Protein AF-A0A5J4R047-F1 (afdb_monomer_lite)

Organism: NCBI:txid433724

Structure (mmCIF, N/CA/C/O backbone):
data_AF-A0A5J4R047-F1
#
_entry.id   AF-A0A5J4R047-F1
#
loop_
_atom_site.group_PDB
_atom_site.id
_atom_site.type_symbol
_atom_site.label_atom_id
_atom_site.label_alt_id
_atom_site.label_comp_id
_atom_site.label_asym_id
_atom_site.label_entity_id
_atom_site.label_seq_id
_atom_site.pdbx_PDB_ins_code
_atom_site.Cartn_x
_atom_site.Cartn_y
_atom_site.Cartn_z
_atom_site.occupancy
_atom_site.B_iso_or_equiv
_atom_site.auth_seq_id
_atom_site.auth_comp_id
_atom_site.auth_asym_id
_atom_site.auth_atom_id
_atom_site.pdbx_PDB_model_num
ATOM 1 N N . MET A 1 1 ? -0.265 -1.337 1.050 1.00 85.62 1 MET A N 1
ATOM 2 C CA . MET A 1 1 ? -0.929 -1.012 -0.230 1.00 85.62 1 MET A CA 1
ATOM 3 C C . MET A 1 1 ? -2.396 -0.629 -0.055 1.00 85.62 1 MET A C 1
ATOM 5 O O . MET A 1 1 ? -2.676 0.540 -0.241 1.00 85.62 1 MET A O 1
ATOM 9 N N . LEU A 1 2 ? -3.302 -1.533 0.349 1.00 88.31 2 LEU A N 1
ATOM 10 C CA . LEU A 1 2 ? -4.753 -1.265 0.485 1.00 88.31 2 LEU A CA 1
ATOM 11 C C . LEU A 1 2 ? -5.095 0.037 1.236 1.00 88.31 2 LEU A C 1
ATOM 13 O O . LEU A 1 2 ? -5.762 0.915 0.698 1.00 88.31 2 LEU A O 1
ATOM 17 N N . TYR A 1 3 ? -4.535 0.225 2.434 1.00 89.81 3 TYR A N 1
ATOM 18 C CA . TYR A 1 3 ? -4.683 1.485 3.175 1.00 89.81 3 TYR A CA 1
ATOM 19 C C . TYR A 1 3 ? -4.079 2.698 2.465 1.00 89.81 3 TYR A C 1
ATOM 21 O O . TYR A 1 3 ? -4.601 3.796 2.596 1.00 89.81 3 TYR A O 1
ATOM 29 N N . GLY A 1 4 ? -2.996 2.514 1.710 1.00 89.75 4 GLY A N 1
ATOM 30 C CA . GLY A 1 4 ? -2.408 3.576 0.897 1.00 89.75 4 GLY A CA 1
ATOM 31 C C . GLY A 1 4 ? -3.356 4.019 -0.218 1.00 89.75 4 GLY A C 1
ATOM 32 O O . GLY A 1 4 ? -3.561 5.214 -0.381 1.00 89.75 4 GLY A O 1
ATOM 33 N N . ILE A 1 5 ? -3.998 3.071 -0.910 1.00 89.94 5 ILE A N 1
ATOM 34 C CA . ILE A 1 5 ? -5.031 3.338 -1.927 1.00 89.94 5 ILE A CA 1
ATOM 35 C C . ILE A 1 5 ? -6.209 4.099 -1.305 1.00 89.94 5 ILE A C 1
ATOM 37 O O . ILE A 1 5 ? -6.639 5.116 -1.847 1.00 89.94 5 ILE A O 1
ATOM 41 N N . TYR A 1 6 ? -6.686 3.644 -0.142 1.00 90.94 6 TYR A N 1
ATOM 42 C CA . TYR A 1 6 ? -7.767 4.300 0.593 1.00 90.94 6 TYR A CA 1
ATOM 43 C C . TYR A 1 6 ? -7.405 5.738 1.005 1.00 90.94 6 TYR A C 1
ATOM 45 O O . TYR A 1 6 ? -8.148 6.672 0.711 1.00 90.94 6 TYR A O 1
ATOM 53 N N . VAL A 1 7 ? -6.235 5.946 1.622 1.00 90.62 7 VAL A N 1
ATOM 54 C CA . VAL A 1 7 ? -5.764 7.276 2.057 1.00 90.62 7 VAL A CA 1
ATOM 55 C C . VAL A 1 7 ? -5.534 8.211 0.870 1.00 90.62 7 VAL A C 1
ATOM 57 O O . VAL A 1 7 ? -5.830 9.399 0.961 1.00 90.62 7 VAL A O 1
ATOM 60 N N . ARG A 1 8 ? -5.030 7.687 -0.253 1.00 92.69 8 ARG A N 1
ATOM 61 C CA . ARG A 1 8 ? -4.796 8.460 -1.481 1.00 92.69 8 ARG A CA 1
ATOM 62 C C . ARG A 1 8 ? -6.053 8.657 -2.322 1.00 92.69 8 ARG A C 1
ATOM 64 O O . ARG A 1 8 ? -5.984 9.389 -3.302 1.00 92.69 8 ARG A O 1
ATOM 71 N N . ARG A 1 9 ? -7.188 8.064 -1.925 1.00 90.81 9 ARG A N 1
ATOM 72 C CA . ARG A 1 9 ? -8.502 8.282 -2.546 1.00 90.81 9 ARG A CA 1
ATOM 73 C C . ARG A 1 9 ? -8.501 7.974 -4.052 1.00 90.81 9 ARG A C 1
ATOM 75 O O . ARG A 1 9 ? -9.169 8.642 -4.831 1.00 90.81 9 ARG A O 1
ATOM 82 N N . CYS A 1 10 ? -7.755 6.946 -4.463 1.00 88.81 10 CYS A N 1
ATOM 83 C CA . CYS A 1 10 ? -7.503 6.653 -5.880 1.00 88.81 10 CYS A CA 1
ATOM 84 C C . CYS A 1 10 ? -8.673 5.988 -6.626 1.00 88.81 10 CYS A C 1
ATOM 86 O O . CYS A 1 10 ? -8.603 5.852 -7.842 1.00 88.81 10 CYS A O 1
ATOM 88 N N . LEU A 1 11 ? -9.711 5.525 -5.926 1.00 89.25 11 LEU A N 1
ATOM 89 C CA . LEU A 1 11 ? -10.801 4.732 -6.504 1.00 89.25 11 LEU A CA 1
ATOM 90 C C . LEU A 1 11 ? -12.159 5.382 -6.251 1.00 89.25 11 LEU A C 1
ATOM 92 O O . LEU A 1 11 ? -12.343 6.059 -5.238 1.00 89.25 11 LEU A O 1
ATOM 96 N N . ASN A 1 12 ? -13.094 5.147 -7.177 1.00 88.06 12 ASN A N 1
ATOM 97 C CA . ASN A 1 12 ? -14.461 5.676 -7.152 1.00 88.06 12 ASN A CA 1
ATOM 98 C C . ASN A 1 12 ? -14.507 7.190 -6.863 1.00 88.06 12 ASN A C 1
ATOM 100 O O . ASN A 1 12 ? -15.178 7.639 -5.939 1.00 88.06 12 ASN A O 1
ATOM 104 N N . ASN A 1 13 ? -13.685 7.977 -7.566 1.00 89.81 13 AS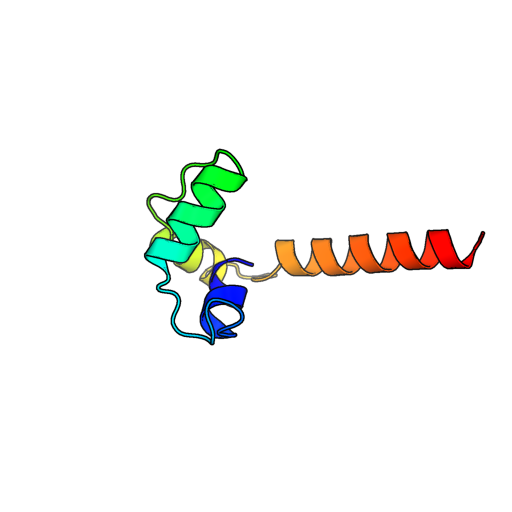N A N 1
ATOM 105 C CA . ASN A 1 13 ? -13.537 9.424 -7.348 1.00 89.81 13 ASN A CA 1
ATOM 106 C C . ASN A 1 13 ? -13.261 9.807 -5.874 1.00 89.81 13 ASN A C 1
ATOM 108 O O . ASN A 1 13 ? -13.686 10.857 -5.395 1.00 89.81 13 ASN A O 1
ATOM 112 N N . GLY A 1 14 ? -12.570 8.934 -5.136 1.00 88.12 14 GLY A N 1
ATOM 113 C CA . GLY A 1 14 ? -12.257 9.102 -3.718 1.00 88.12 14 GLY A CA 1
ATOM 114 C C . GLY A 1 14 ? -13.380 8.727 -2.751 1.00 88.12 14 GLY A C 1
ATOM 115 O O . GLY A 1 14 ? -13.204 8.836 -1.536 1.00 88.12 14 GLY A O 1
ATOM 116 N N . GLN A 1 15 ? -14.518 8.260 -3.249 1.00 92.12 15 GLN A N 1
ATOM 117 C CA . GLN A 1 15 ? -15.695 7.962 -2.435 1.00 92.12 15 GLN A CA 1
ATOM 118 C C . GLN A 1 15 ? -15.729 6.525 -1.918 1.00 92.12 15 GLN A C 1
ATOM 120 O O . GLN A 1 15 ? -16.573 6.215 -1.086 1.00 92.12 15 GLN A O 1
ATOM 125 N N . ILE A 1 16 ? -14.808 5.663 -2.363 1.00 93.44 16 ILE A N 1
ATOM 126 C CA . ILE A 1 16 ? -14.781 4.273 -1.910 1.00 93.44 16 ILE A CA 1
ATOM 127 C C . ILE A 1 16 ? -14.587 4.190 -0.392 1.00 93.44 16 ILE A C 1
ATOM 129 O O . ILE A 1 16 ? -13.712 4.848 0.192 1.00 93.44 16 ILE A O 1
ATOM 133 N N . GLU A 1 17 ? -15.390 3.352 0.251 1.00 92.06 17 GLU A N 1
ATOM 134 C CA . GLU A 1 17 ? -15.199 3.028 1.656 1.00 92.06 17 GLU A CA 1
ATOM 135 C C . GLU A 1 17 ? -14.093 1.985 1.824 1.00 92.06 17 GLU A C 1
ATOM 137 O O . GLU A 1 17 ? -13.863 1.129 0.971 1.00 92.06 17 GLU A O 1
ATOM 142 N N . LEU A 1 18 ? -13.408 2.009 2.969 1.00 89.88 18 LEU A N 1
ATOM 143 C CA . LEU A 1 18 ? -12.349 1.038 3.245 1.00 89.88 18 LEU A CA 1
ATOM 144 C C . LEU A 1 18 ? -12.869 -0.409 3.233 1.00 89.88 18 LEU A C 1
ATOM 146 O O . LEU A 1 18 ? -12.143 -1.309 2.818 1.00 89.88 18 LEU A O 1
ATOM 150 N N . LYS A 1 19 ? -14.107 -0.631 3.689 1.00 89.88 19 LYS A N 1
ATOM 151 C CA . LYS A 1 19 ? -14.732 -1.957 3.708 1.00 89.88 19 LYS A CA 1
ATOM 152 C C . LYS A 1 19 ? -15.018 -2.457 2.294 1.00 89.88 19 LYS A C 1
ATOM 154 O O . LYS A 1 19 ? -14.611 -3.558 1.958 1.00 89.88 19 LYS A O 1
ATOM 159 N N . GLU A 1 20 ? -15.625 -1.618 1.461 1.00 91.50 20 GLU A N 1
ATOM 160 C CA . GLU A 1 20 ? -15.880 -1.925 0.051 1.00 91.50 20 GLU A CA 1
ATOM 161 C C . GLU A 1 20 ? -14.576 -2.248 -0.693 1.00 91.50 20 GLU A C 1
ATOM 163 O O . GLU A 1 20 ? -14.484 -3.233 -1.424 1.00 91.50 20 GLU A O 1
ATOM 168 N N . LEU A 1 21 ? -13.524 -1.470 -0.429 1.00 91.19 21 LEU A N 1
ATOM 169 C CA . LEU A 1 21 ? -12.194 -1.729 -0.961 1.00 91.19 21 LEU A CA 1
ATOM 170 C C . LEU A 1 21 ? -11.626 -3.081 -0.484 1.00 91.19 21 LEU A C 1
ATOM 172 O O . LEU A 1 21 ? -11.012 -3.801 -1.272 1.00 91.19 21 LEU A O 1
ATOM 176 N N . ALA A 1 22 ? -11.812 -3.428 0.792 1.00 90.38 22 ALA A N 1
ATOM 177 C CA . ALA A 1 22 ? -11.384 -4.709 1.352 1.00 90.38 22 ALA A CA 1
ATOM 178 C C . ALA A 1 22 ? -12.126 -5.883 0.708 1.00 90.38 22 ALA A C 1
ATOM 180 O O . ALA A 1 22 ? -11.490 -6.854 0.315 1.00 90.38 22 ALA A O 1
ATOM 181 N N . ASP A 1 23 ? -13.444 -5.773 0.559 1.00 90.88 23 ASP A N 1
ATOM 182 C CA . ASP A 1 23 ? -14.285 -6.816 -0.027 1.00 90.88 23 ASP A CA 1
ATOM 183 C C . ASP A 1 23 ? -13.916 -7.038 -1.501 1.00 90.88 23 ASP A C 1
ATOM 185 O O . ASP A 1 23 ? -13.731 -8.176 -1.941 1.00 90.88 23 ASP A O 1
ATOM 189 N N . TYR A 1 24 ? -13.708 -5.952 -2.254 1.00 91.19 24 TYR A N 1
ATOM 190 C CA . TYR A 1 24 ? -13.271 -6.019 -3.647 1.00 91.19 24 TYR A CA 1
ATOM 191 C C . TYR A 1 24 ? -11.925 -6.741 -3.793 1.00 91.19 24 TYR A C 1
ATOM 193 O O . TYR A 1 24 ? -11.808 -7.702 -4.554 1.00 91.19 24 TYR A O 1
ATOM 201 N N . PHE A 1 25 ? -10.904 -6.313 -3.043 1.00 90.00 25 PHE A N 1
ATOM 202 C CA . PHE A 1 25 ? -9.575 -6.924 -3.118 1.00 90.00 25 PHE A CA 1
ATOM 203 C C . PHE A 1 25 ? -9.537 -8.338 -2.535 1.00 90.00 25 PHE A C 1
ATOM 205 O O . PHE A 1 25 ? -8.783 -9.168 -3.037 1.00 90.00 25 PHE A O 1
ATOM 212 N N . GLY A 1 26 ? -10.335 -8.621 -1.506 1.00 90.19 26 GLY A N 1
ATOM 213 C CA . GLY A 1 26 ? -10.444 -9.947 -0.906 1.00 90.19 26 GLY A CA 1
ATOM 214 C C . GLY A 1 26 ? -10.978 -10.962 -1.910 1.00 90.19 26 GLY A C 1
ATOM 215 O O . GLY A 1 26 ? -10.363 -12.006 -2.114 1.00 90.19 26 GLY A O 1
ATOM 216 N N . ASN A 1 27 ? -12.042 -10.604 -2.632 1.00 91.62 27 ASN A N 1
ATOM 217 C CA . ASN A 1 27 ? -12.580 -11.432 -3.710 1.00 91.62 27 ASN A CA 1
ATOM 218 C C . ASN A 1 27 ? -11.603 -11.549 -4.888 1.00 91.62 27 ASN A C 1
ATOM 220 O O . ASN A 1 27 ? -11.367 -12.648 -5.381 1.00 91.62 27 ASN A O 1
ATOM 224 N N . PHE A 1 28 ? -11.004 -10.434 -5.318 1.00 91.31 28 PHE A N 1
ATOM 225 C CA . PHE A 1 28 ? -10.087 -10.410 -6.463 1.00 91.31 28 PHE A CA 1
ATOM 226 C C . PHE A 1 28 ? -8.829 -11.262 -6.241 1.00 91.31 28 PHE A C 1
ATOM 228 O O . PHE A 1 28 ? -8.386 -11.963 -7.146 1.00 91.31 28 PHE A O 1
ATOM 235 N N . LEU A 1 29 ? -8.258 -11.214 -5.036 1.00 86.75 29 LEU A N 1
ATOM 236 C CA . LEU A 1 29 ? -7.051 -11.963 -4.677 1.00 86.75 29 LEU A CA 1
ATOM 237 C C . LEU A 1 29 ? -7.360 -13.335 -4.056 1.00 86.75 29 LEU A C 1
ATOM 239 O O . LEU A 1 29 ? -6.427 -14.074 -3.750 1.00 86.75 29 LEU A O 1
ATOM 243 N N . ASN A 1 30 ? -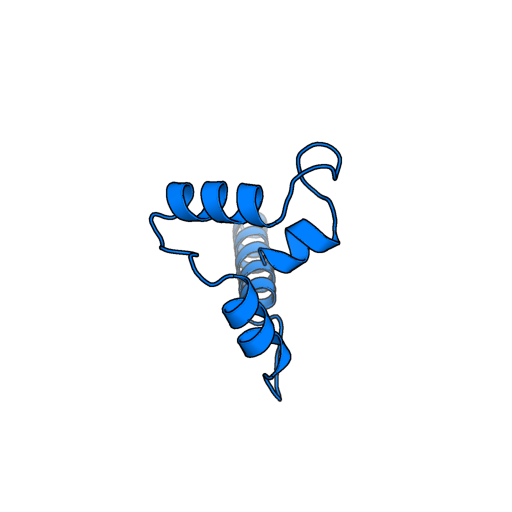8.640 -13.673 -3.866 1.00 89.19 30 ASN A N 1
ATOM 244 C CA . ASN A 1 30 ? -9.098 -14.865 -3.152 1.00 89.19 30 ASN A CA 1
ATOM 245 C C . ASN A 1 30 ? -8.474 -14.994 -1.744 1.00 89.19 30 ASN A C 1
ATOM 247 O O . ASN A 1 30 ? -7.975 -16.050 -1.351 1.00 89.19 30 ASN A O 1
ATOM 251 N N . ILE A 1 31 ? -8.470 -13.889 -0.993 1.00 86.44 31 ILE A N 1
ATOM 252 C CA . ILE A 1 31 ? -7.940 -13.795 0.374 1.00 86.44 31 ILE A CA 1
ATOM 253 C C . ILE A 1 31 ? -8.986 -13.229 1.331 1.00 86.44 31 ILE A C 1
ATOM 255 O O . ILE A 1 31 ? -9.778 -12.355 0.985 1.00 86.44 31 ILE A O 1
ATOM 259 N N . ASP A 1 32 ? -8.944 -13.685 2.579 1.00 81.56 32 ASP A N 1
ATOM 260 C CA . ASP A 1 32 ? -9.833 -13.192 3.626 1.00 81.56 32 ASP A CA 1
ATOM 261 C C . ASP A 1 32 ? -9.251 -11.935 4.303 1.00 81.56 32 ASP A C 1
ATOM 263 O O . ASP A 1 32 ? -8.243 -12.001 5.011 1.00 81.56 32 ASP A O 1
ATOM 267 N N . LEU A 1 33 ? -9.889 -10.779 4.086 1.00 83.75 33 LEU A N 1
ATOM 268 C CA . LEU A 1 33 ? -9.503 -9.478 4.656 1.00 83.75 33 LEU A CA 1
ATOM 269 C C . LEU A 1 33 ? -10.397 -9.042 5.833 1.00 83.75 33 LEU A C 1
ATOM 271 O O . LEU A 1 33 ? -10.503 -7.847 6.116 1.00 83.75 33 LEU A O 1
ATOM 275 N N . LYS A 1 34 ? -11.010 -9.996 6.553 1.00 77.56 34 LYS A N 1
ATOM 276 C CA . LYS A 1 34 ? -11.945 -9.750 7.673 1.00 77.56 34 LYS A CA 1
ATOM 277 C C . LYS A 1 34 ? -11.484 -8.761 8.747 1.00 77.56 34 LYS A C 1
ATOM 279 O O . LYS A 1 34 ? -12.333 -8.133 9.371 1.00 77.56 34 LYS A O 1
ATOM 284 N N . ASP A 1 35 ? -10.181 -8.604 8.982 1.00 85.44 35 ASP A N 1
ATOM 285 C CA . ASP A 1 35 ? -9.653 -7.709 10.022 1.00 85.44 35 ASP A CA 1
ATOM 286 C C . ASP A 1 35 ? -8.667 -6.678 9.452 1.00 85.44 35 ASP A C 1
ATOM 288 O O . ASP A 1 35 ? -7.504 -6.570 9.855 1.00 85.44 35 ASP A O 1
ATOM 292 N N . ILE A 1 36 ? -9.136 -5.913 8.459 1.00 84.56 36 ILE A N 1
ATOM 293 C CA . ILE A 1 36 ? -8.333 -4.882 7.790 1.00 84.56 36 ILE A CA 1
ATOM 294 C C . ILE A 1 36 ? -7.758 -3.863 8.789 1.00 84.56 36 ILE A C 1
ATOM 296 O O . ILE A 1 36 ? -6.604 -3.451 8.657 1.00 84.56 36 ILE A O 1
ATOM 300 N N . TYR A 1 37 ? -8.496 -3.542 9.856 1.00 86.88 37 TYR A N 1
ATOM 301 C CA . TYR A 1 37 ? -8.014 -2.650 10.908 1.00 86.88 37 TYR A CA 1
ATOM 302 C C . TYR A 1 37 ? -6.813 -3.230 11.661 1.00 86.88 37 TYR A C 1
ATOM 304 O O . TYR A 1 37 ? -5.797 -2.545 11.814 1.00 86.88 37 TYR A O 1
ATOM 312 N N . ARG A 1 38 ? -6.861 -4.503 12.069 1.00 88.00 38 ARG A N 1
ATOM 313 C CA . ARG A 1 38 ? -5.705 -5.167 12.682 1.00 88.00 38 ARG A CA 1
ATOM 314 C C . ARG A 1 38 ? -4.534 -5.291 11.720 1.00 88.00 38 ARG A C 1
ATOM 316 O O . ARG A 1 38 ? -3.395 -5.103 12.144 1.00 88.00 38 ARG A O 1
ATOM 323 N N . ILE A 1 39 ? -4.783 -5.544 10.433 1.00 85.75 39 ILE A N 1
ATOM 324 C CA . ILE A 1 39 ? -3.725 -5.539 9.412 1.00 85.75 39 ILE A CA 1
ATOM 325 C C . ILE A 1 39 ? -3.017 -4.177 9.398 1.00 85.75 39 ILE A C 1
ATOM 327 O O . ILE A 1 39 ? -1.786 -4.125 9.409 1.00 85.75 39 ILE A O 1
ATOM 331 N N . TYR A 1 40 ? -3.759 -3.069 9.458 1.00 88.44 40 TYR A N 1
ATOM 332 C CA . TYR A 1 40 ? -3.161 -1.738 9.564 1.00 88.44 40 TYR A CA 1
ATOM 333 C C . TYR A 1 40 ? -2.385 -1.520 10.857 1.00 88.44 40 TYR A C 1
ATOM 335 O O . TYR A 1 40 ? -1.269 -1.004 10.806 1.00 88.44 40 TYR A O 1
ATOM 343 N N . LEU A 1 41 ? -2.926 -1.934 12.005 1.00 91.69 41 LEU A N 1
ATOM 344 C CA . LEU A 1 41 ? -2.213 -1.829 13.279 1.00 91.69 41 LEU A CA 1
ATOM 345 C C . LEU A 1 41 ? -0.886 -2.595 13.251 1.00 91.69 41 LEU A C 1
ATOM 347 O O . LEU A 1 41 ? 0.130 -2.053 13.682 1.00 91.69 41 LEU A O 1
ATOM 351 N N . ASN A 1 42 ? -0.886 -3.803 12.684 1.00 88.25 42 ASN A N 1
ATOM 352 C CA . ASN A 1 42 ? 0.308 -4.628 12.508 1.00 88.25 42 ASN A CA 1
ATOM 353 C C . ASN A 1 42 ? 1.329 -3.977 11.574 1.00 88.25 42 ASN A C 1
ATOM 355 O O . ASN A 1 42 ? 2.529 -4.087 11.794 1.00 88.25 42 ASN A O 1
ATOM 359 N N . ILE A 1 43 ? 0.873 -3.312 10.511 1.00 89.44 43 ILE A N 1
ATOM 360 C CA . ILE A 1 43 ? 1.757 -2.571 9.609 1.00 89.44 43 ILE A CA 1
ATOM 361 C C . ILE A 1 43 ? 2.346 -1.346 10.324 1.00 89.44 43 ILE A C 1
ATOM 363 O O . ILE A 1 43 ? 3.547 -1.095 10.235 1.00 89.44 43 ILE A O 1
ATOM 367 N N . ARG A 1 44 ? 1.520 -0.606 11.072 1.00 91.25 44 ARG A N 1
ATOM 368 C CA . ARG A 1 44 ? 1.909 0.601 11.814 1.00 91.25 44 ARG A CA 1
ATOM 369 C C . ARG A 1 44 ? 2.908 0.308 12.936 1.00 91.25 44 ARG A C 1
ATOM 371 O O . ARG A 1 44 ? 3.747 1.159 13.225 1.00 91.25 44 ARG A O 1
ATOM 378 N N . SER A 1 45 ? 2.816 -0.862 13.565 1.00 93.81 45 SER A N 1
ATOM 379 C CA . SER A 1 45 ? 3.670 -1.261 14.690 1.00 93.81 45 SER A CA 1
ATOM 380 C C . SER A 1 45 ? 5.060 -1.759 14.284 1.00 93.81 45 SER A C 1
ATOM 382 O O . SER A 1 45 ? 5.907 -1.946 15.158 1.00 93.81 45 SER A O 1
ATOM 384 N N . ARG A 1 46 ? 5.330 -1.951 12.985 1.00 92.69 46 ARG A N 1
ATOM 385 C CA . ARG A 1 46 ? 6.665 -2.329 12.498 1.00 92.69 46 ARG A CA 1
ATOM 386 C C . ARG A 1 46 ? 7.682 -1.245 12.860 1.00 92.69 46 ARG A C 1
ATOM 388 O O . ARG A 1 46 ? 7.429 -0.059 12.636 1.00 92.69 46 ARG A O 1
ATOM 395 N N . LYS A 1 47 ? 8.811 -1.676 13.433 1.00 91.44 47 LYS A N 1
ATOM 396 C CA . LYS A 1 47 ? 9.942 -0.805 13.797 1.00 91.44 47 LYS A CA 1
ATOM 397 C C . LYS A 1 47 ? 10.768 -0.402 12.582 1.00 91.44 47 LYS A C 1
ATOM 399 O O . LYS A 1 47 ? 11.234 0.728 12.528 1.00 91.44 47 LYS A O 1
ATOM 404 N N . ASP A 1 48 ? 10.887 -1.318 11.629 1.00 90.12 48 ASP A N 1
ATOM 405 C CA . ASP A 1 48 ? 11.620 -1.101 10.392 1.00 90.12 48 ASP A CA 1
ATOM 406 C C . ASP A 1 48 ? 10.678 -0.485 9.346 1.00 90.12 48 ASP A C 1
ATOM 408 O O . ASP A 1 48 ? 10.083 0.577 9.538 1.00 90.12 48 ASP A O 1
ATOM 412 N N . ASN A 1 49 ? 10.480 -1.183 8.234 1.00 90.19 49 ASN A N 1
ATOM 413 C CA . ASN A 1 49 ? 9.744 -0.678 7.099 1.00 90.19 49 ASN A CA 1
ATOM 414 C C . ASN A 1 49 ? 8.233 -0.995 7.181 1.00 90.19 49 ASN A C 1
ATOM 416 O O . ASN A 1 49 ? 7.778 -2.145 7.136 1.00 90.19 49 ASN A O 1
ATOM 420 N N . ARG A 1 50 ? 7.429 0.070 7.265 1.00 91.81 50 ARG A N 1
ATOM 421 C CA . ARG A 1 50 ? 5.957 0.018 7.292 1.00 91.81 50 ARG A CA 1
ATOM 422 C C . ARG A 1 50 ? 5.340 -0.213 5.908 1.00 91.81 50 ARG A C 1
ATOM 424 O O . ARG A 1 50 ? 4.173 -0.575 5.815 1.00 91.81 50 ARG A O 1
ATOM 431 N N . THR A 1 51 ? 6.085 -0.037 4.825 1.00 92.31 51 THR A N 1
ATOM 432 C CA . THR A 1 51 ? 5.588 -0.120 3.446 1.00 92.31 51 THR A CA 1
ATOM 433 C C . THR A 1 51 ? 6.252 -1.203 2.605 1.00 92.31 51 THR A C 1
ATOM 435 O O . THR A 1 51 ? 6.004 -1.215 1.413 1.00 92.31 51 THR A O 1
ATOM 438 N N . LEU A 1 52 ? 6.942 -2.183 3.208 1.00 90.94 52 LEU A N 1
ATOM 439 C CA . LEU A 1 52 ? 7.654 -3.294 2.533 1.00 90.94 52 LEU A CA 1
ATOM 440 C C . LEU A 1 52 ? 7.029 -3.812 1.226 1.00 90.94 52 LEU A C 1
ATOM 442 O O . LEU A 1 52 ? 7.728 -4.026 0.246 1.00 90.94 52 LEU A O 1
ATOM 446 N N . PHE A 1 53 ? 5.712 -4.034 1.204 1.00 88.38 53 PHE A N 1
ATOM 447 C CA . PHE A 1 53 ? 5.042 -4.522 -0.001 1.00 88.38 53 PHE A CA 1
ATOM 448 C C . PHE A 1 53 ? 5.005 -3.488 -1.139 1.00 88.38 53 PHE A C 1
ATOM 450 O O . PHE A 1 53 ? 5.185 -3.856 -2.289 1.00 88.38 53 PHE A O 1
ATOM 457 N N . LEU A 1 54 ? 4.784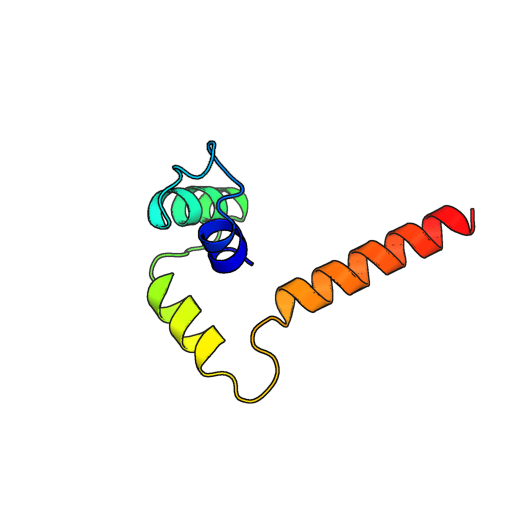 -2.205 -0.833 1.00 91.94 54 LEU A N 1
ATOM 458 C CA . LEU A 1 54 ? 4.848 -1.133 -1.833 1.00 91.94 54 LEU A CA 1
ATOM 459 C C . LEU A 1 54 ? 6.269 -0.969 -2.372 1.00 91.94 54 LEU A C 1
ATOM 461 O O . LEU A 1 54 ? 6.432 -0.810 -3.574 1.00 91.94 54 LEU A O 1
ATOM 465 N N . ASP A 1 55 ? 7.271 -1.062 -1.505 1.00 94.69 55 ASP A N 1
ATOM 466 C CA . ASP A 1 55 ? 8.677 -0.977 -1.897 1.00 94.69 55 ASP A CA 1
A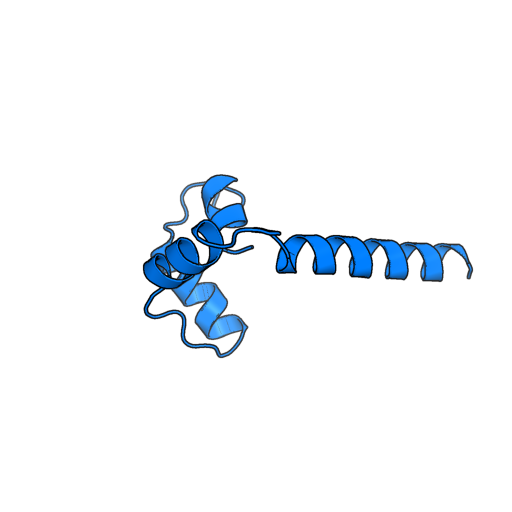TOM 467 C C . ASP A 1 55 ? 9.028 -2.118 -2.865 1.00 94.69 55 ASP A C 1
ATOM 469 O O . ASP A 1 55 ? 9.501 -1.870 -3.967 1.00 94.69 55 ASP A O 1
ATOM 473 N N . SER A 1 56 ? 8.633 -3.354 -2.537 1.00 95.12 56 SER A N 1
ATOM 474 C CA . SER A 1 56 ? 8.801 -4.503 -3.435 1.00 95.12 56 SER A CA 1
ATOM 475 C C . SER A 1 56 ? 8.079 -4.340 -4.781 1.00 95.12 56 SER A C 1
ATOM 477 O O . SER A 1 56 ? 8.573 -4.835 -5.793 1.00 95.12 56 SER A O 1
ATOM 479 N N . MET A 1 57 ? 6.921 -3.669 -4.817 1.00 95.06 57 MET A N 1
ATOM 480 C CA . MET A 1 57 ? 6.228 -3.369 -6.077 1.00 95.06 57 MET A CA 1
ATOM 481 C C . MET A 1 57 ? 6.994 -2.346 -6.918 1.00 95.06 57 MET A C 1
ATOM 483 O O . MET A 1 57 ? 7.049 -2.497 -8.136 1.00 95.06 57 MET A O 1
ATOM 487 N N . ILE A 1 58 ? 7.566 -1.317 -6.284 1.00 96.44 58 ILE A N 1
ATOM 488 C CA . ILE A 1 58 ? 8.397 -0.311 -6.958 1.00 96.44 58 ILE A CA 1
ATOM 489 C C . ILE A 1 58 ? 9.624 -0.992 -7.568 1.00 96.44 58 ILE A C 1
ATOM 491 O O . ILE A 1 58 ? 9.879 -0.822 -8.758 1.00 96.44 58 ILE A O 1
ATOM 495 N N . ASP A 1 59 ? 10.324 -1.812 -6.783 1.00 98.06 59 ASP A N 1
ATOM 496 C CA . ASP A 1 59 ? 11.519 -2.528 -7.232 1.00 98.06 59 ASP A CA 1
ATOM 497 C C . ASP A 1 59 ? 11.209 -3.444 -8.423 1.00 98.06 59 ASP A C 1
ATOM 499 O O . ASP A 1 59 ? 11.888 -3.390 -9.448 1.00 98.06 59 ASP A O 1
ATOM 503 N N . GLY A 1 60 ? 10.144 -4.247 -8.325 1.00 98.06 60 GLY A N 1
ATOM 504 C CA . GLY A 1 60 ? 9.741 -5.154 -9.400 1.00 98.06 60 GLY A CA 1
ATOM 505 C C . GLY A 1 60 ? 9.317 -4.426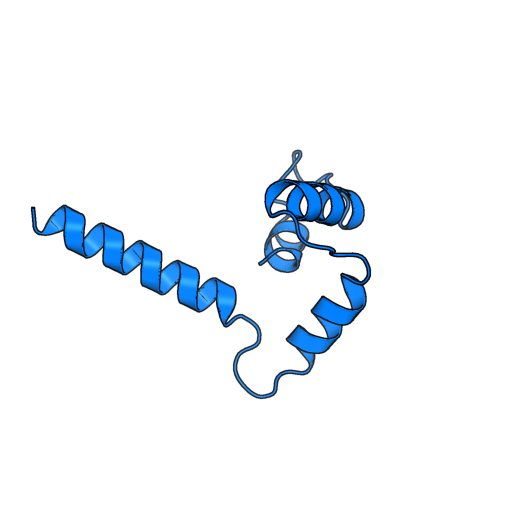 -10.679 1.00 98.06 60 GLY A C 1
ATOM 506 O O . GLY A 1 60 ? 9.646 -4.875 -11.777 1.00 98.06 60 GLY A O 1
ATOM 507 N N . LEU A 1 61 ? 8.614 -3.296 -10.550 1.00 98.06 61 LEU A N 1
ATOM 508 C CA . LEU A 1 61 ? 8.187 -2.498 -11.699 1.00 98.06 61 LEU A CA 1
ATOM 509 C C . LEU A 1 61 ? 9.381 -1.869 -12.420 1.00 98.06 61 LEU A C 1
ATOM 511 O O . LEU A 1 61 ? 9.481 -1.993 -13.639 1.00 98.06 61 LEU A O 1
ATOM 515 N N . ASN A 1 62 ? 10.292 -1.242 -11.673 1.00 98.38 62 ASN A N 1
ATOM 516 C CA . ASN A 1 62 ? 11.494 -0.635 -12.244 1.00 98.38 62 ASN A CA 1
ATOM 517 C C . ASN A 1 62 ? 12.373 -1.691 -12.920 1.00 98.38 62 ASN A C 1
ATOM 519 O O . ASN A 1 62 ? 12.787 -1.499 -14.057 1.00 98.38 62 ASN A O 1
ATOM 523 N N . HIS A 1 63 ? 12.570 -2.848 -12.279 1.00 98.31 63 HIS A N 1
ATOM 524 C CA . HIS A 1 63 ? 13.331 -3.946 -12.872 1.00 98.31 63 HIS A CA 1
ATOM 525 C C . HIS A 1 63 ? 12.738 -4.404 -14.211 1.00 98.31 63 HIS A C 1
ATOM 527 O O . HIS A 1 63 ? 13.468 -4.616 -15.176 1.00 98.31 63 HIS A O 1
ATOM 533 N N . LYS A 1 64 ? 11.408 -4.531 -14.295 1.00 98.12 64 LYS A N 1
ATOM 534 C CA . LYS A 1 64 ? 10.729 -4.921 -15.536 1.00 98.12 64 LYS A CA 1
ATOM 535 C C . LYS A 1 64 ? 10.927 -3.891 -16.654 1.00 98.12 64 LYS A C 1
ATOM 537 O O . LYS A 1 64 ? 11.089 -4.297 -17.803 1.00 98.12 64 LYS A O 1
ATOM 542 N N . MET A 1 65 ? 10.899 -2.598 -16.323 1.00 98.38 65 MET A N 1
ATOM 543 C CA . MET A 1 65 ? 11.160 -1.507 -17.272 1.00 98.38 65 MET A CA 1
ATOM 544 C C . MET A 1 65 ? 12.615 -1.529 -17.752 1.00 98.38 65 MET A C 1
ATOM 546 O O . MET A 1 65 ? 12.851 -1.511 -18.954 1.00 98.38 65 MET A O 1
ATOM 550 N N . ASP A 1 66 ? 13.575 -1.693 -16.838 1.00 98.25 66 ASP A N 1
ATOM 551 C CA . ASP A 1 66 ? 14.999 -1.806 -17.177 1.00 98.25 66 ASP A CA 1
ATOM 552 C C . ASP A 1 66 ? 15.295 -3.010 -18.089 1.00 98.25 66 ASP A C 1
ATOM 554 O O . ASP A 1 66 ? 16.230 -2.978 -18.887 1.00 98.25 66 ASP A O 1
ATOM 558 N N . GLU A 1 67 ? 14.554 -4.111 -17.945 1.00 98.12 67 GLU A N 1
ATOM 559 C CA . GLU A 1 67 ? 14.650 -5.266 -18.844 1.00 98.12 67 GLU A CA 1
ATOM 560 C C . GLU A 1 67 ? 14.082 -4.983 -20.238 1.00 98.12 67 GLU A C 1
ATOM 562 O O . GLU A 1 67 ? 14.640 -5.468 -21.224 1.00 98.12 67 GLU A O 1
ATOM 567 N N . ASP A 1 68 ? 12.982 -4.230 -20.325 1.00 98.00 68 ASP A N 1
ATOM 568 C CA . ASP A 1 68 ? 12.367 -3.859 -21.602 1.00 98.00 68 ASP A CA 1
ATOM 569 C C . ASP A 1 68 ? 13.221 -2.842 -22.368 1.00 98.00 68 ASP A C 1
ATOM 571 O O . ASP A 1 68 ? 13.383 -3.000 -23.572 1.00 98.00 68 ASP A O 1
ATOM 575 N N . ASP A 1 69 ? 13.838 -1.871 -21.688 1.00 97.25 69 ASP A N 1
ATOM 576 C CA . ASP A 1 69 ? 14.720 -0.867 -22.309 1.00 97.25 69 ASP A CA 1
ATOM 577 C C . ASP A 1 69 ? 16.052 -1.457 -22.813 1.00 97.25 69 ASP A C 1
ATOM 579 O O . ASP A 1 69 ? 16.744 -0.855 -23.636 1.00 97.25 69 ASP A O 1
ATOM 583 N N . LYS A 1 70 ? 16.440 -2.640 -22.316 1.00 93.50 70 LYS A N 1
ATOM 584 C CA . LYS A 1 70 ? 17.622 -3.386 -22.787 1.00 93.50 70 LYS A CA 1
ATOM 585 C C . LYS A 1 70 ? 17.352 -4.219 -24.046 1.00 93.50 70 LYS A C 1
ATOM 587 O O . LYS A 1 70 ? 18.311 -4.775 -24.588 1.00 93.50 70 LYS A O 1
ATOM 592 N N . ARG A 1 71 ? 16.090 -4.368 -24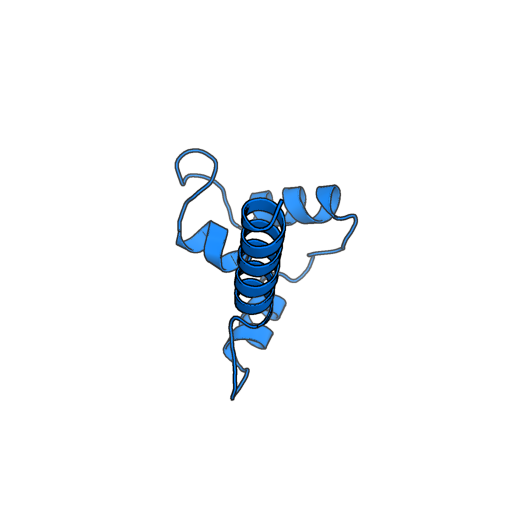.466 1.00 62.28 71 ARG A N 1
ATOM 593 C CA . ARG A 1 71 ? 15.687 -5.091 -25.684 1.00 62.28 71 ARG A CA 1
ATOM 594 C C . ARG A 1 71 ? 15.621 -4.174 -26.896 1.00 62.28 71 ARG A C 1
ATOM 596 O O . ARG A 1 71 ? 15.979 -4.682 -27.981 1.00 62.28 71 ARG A O 1
#

InterPro domains:
  IPR018534 Tetracycline regulation of excision, RteC [PF09357] (2-69)

Secondary structure (DSSP, 8-state):
-HHHHHHHT-SGGGT--HHHHHHHHHHHHT---TTHHHHHHHHHT-SS-TTHHHHHHHHHHHHHHHHHHT-

Foldseek 3Di:
DLVVCLVVLVPPNSPDDSVNSQVVVCVVVVHDCPCVVVVQVVLVPDPPHSPVVVVVVVVVVVVVVVVVVVD

Sequence (71 aa):
MLYGIYVRRCLNNGQIELKELADYFGNFLNIDLKDIYRIYLNIRSRKDNRTLFLDSMIDGLNHKMDEDDKR

pLDDT: mean 90.74, std 5.4, range [62.28, 98.38]

Radius of gyration: 14.82 Å; chains: 1; bounding box: 34×24×40 Å